Protein AF-0000000082918740 (afdb_homodimer)

Organism: Haematococcus lacustris (NCBI:txid44745)

Secondary structure (DSSP, 8-state):
-----HHHHHHHHHHHHHHHHHH-S-S-SEEE-TTT--EEEGGGS-B-TTSSSSB--/-----HHHHHHHHHHHHHHHHHH-S-S-SEEE-TTT--EEEGGGS-B-TTSSSSB--

pLDDT: mean 93.94, std 8.33, range [51.16, 98.12]

Nearest PDB structures (foldseek):
  8buu-assembly1_0  TM=2.992E-01  e=2.075E+00  Bacillus subtilis subsp. subtilis str. 168
  8buu-assembly1_0  TM=3.103E-01  e=2.627E+00  Bacillus subtilis subsp. subtilis str. 168

Radius of gyration: 16.29 Å; Cα contacts (8 Å, |Δi|>4): 158; chains: 2; bounding box: 31×42×26 Å

Solvent-accessible surface area (backbone atoms only — not comparable to full-atom values): 6476 Å² total; per-residue (Å²): 117,86,36,43,32,51,69,57,45,50,52,53,50,52,54,48,50,54,42,30,62,73,64,54,68,54,78,50,69,59,47,69,19,71,74,83,67,46,77,38,56,42,82,46,39,53,74,26,52,89,37,97,43,26,35,58,94,114,87,33,41,31,51,69,57,45,51,51,53,50,50,54,48,52,54,43,30,63,73,65,54,67,54,80,50,67,60,46,69,19,70,74,83,68,46,76,38,55,43,83,46,38,53,75,26,51,90,36,96,43,26,33,61,95

Structure (mmCIF, N/CA/C/O backbone):
data_AF-0000000082918740-model_v1
#
loop_
_entity.id
_entity.type
_entity.pdbx_description
1 polymer 'Stc1 domain-containing protein'
#
loop_
_atom_site.group_PDB
_atom_site.id
_atom_site.type_symbol
_atom_site.label_atom_id
_atom_site.label_alt_id
_atom_site.label_comp_id
_atom_site.label_asym_id
_atom_site.label_entity_id
_atom_site.label_seq_id
_atom_site.pdbx_PDB_ins_code
_atom_site.Cartn_x
_atom_site.Cartn_y
_atom_site.Cartn_z
_atom_site.occupancy
_atom_site.B_iso_or_equiv
_atom_site.auth_seq_id
_atom_site.auth_comp_id
_atom_site.auth_asym_id
_atom_site.auth_atom_id
_atom_site.pdbx_PDB_model_num
ATOM 1 N N . LEU A 1 1 ? -5.688 5.812 -6.766 1 51.16 1 LEU A N 1
ATOM 2 C CA . LEU A 1 1 ? -5.68 5.184 -5.449 1 51.16 1 LEU A CA 1
ATOM 3 C C . LEU A 1 1 ? -6.41 6.055 -4.43 1 51.16 1 LEU A C 1
ATOM 5 O O . LEU A 1 1 ? -6.285 7.281 -4.449 1 51.16 1 LEU A O 1
ATOM 9 N N . ALA A 1 2 ? -7.445 5.578 -3.9 1 56.97 2 ALA A N 1
ATOM 10 C CA . ALA A 1 2 ? -8.477 6.254 -3.121 1 56.97 2 ALA A CA 1
ATOM 11 C C . ALA A 1 2 ? -7.895 6.863 -1.849 1 56.97 2 ALA A C 1
ATOM 13 O O . ALA A 1 2 ? -7.098 6.223 -1.155 1 56.97 2 ALA A O 1
ATOM 14 N N . TYR A 1 3 ? -8.023 8.18 -1.566 1 76.62 3 TYR A N 1
ATOM 15 C CA . TYR A 1 3 ? -7.879 9.219 -0.549 1 76.62 3 TYR A CA 1
ATOM 16 C C . TYR A 1 3 ? -8.641 8.852 0.719 1 76.62 3 TYR A C 1
ATOM 18 O O . TYR A 1 3 ? -9.797 9.234 0.891 1 76.62 3 TYR A O 1
ATOM 26 N N . ARG A 1 4 ? -8.141 7.789 1.348 1 93.5 4 ARG A N 1
ATOM 27 C CA . ARG A 1 4 ? -8.789 7.324 2.57 1 93.5 4 ARG A CA 1
ATOM 28 C C . ARG A 1 4 ? -7.957 7.672 3.799 1 93.5 4 ARG A C 1
ATOM 30 O O . ARG A 1 4 ? -6.727 7.668 3.74 1 93.5 4 ARG A O 1
ATOM 37 N N . CYS A 1 5 ? -8.711 7.973 4.816 1 97.5 5 CYS A N 1
ATOM 38 C CA . CYS A 1 5 ? -8.023 8.102 6.094 1 97.5 5 CYS A CA 1
ATOM 39 C C . CYS A 1 5 ? -7.48 6.754 6.555 1 97.5 5 CYS A C 1
ATOM 41 O O . CYS A 1 5 ? -7.805 5.715 5.977 1 97.5 5 CYS A O 1
ATOM 43 N N . LYS A 1 6 ? -6.707 6.73 7.574 1 97.06 6 LYS A N 1
ATOM 44 C CA . LYS A 1 6 ? -6.016 5.539 8.047 1 97.06 6 LYS A CA 1
ATOM 45 C C . LYS A 1 6 ? -7.004 4.461 8.484 1 97.06 6 LYS A C 1
ATOM 47 O O . LYS A 1 6 ? -6.781 3.271 8.25 1 97.06 6 LYS A O 1
ATOM 52 N N . VAL A 1 7 ? -8.102 4.945 9.094 1 97.62 7 VAL A N 1
ATOM 53 C CA . VAL A 1 7 ? -9.109 4 9.562 1 97.62 7 VAL A CA 1
ATOM 54 C C . VAL A 1 7 ? -9.773 3.311 8.375 1 97.62 7 VAL A C 1
ATOM 56 O O . VAL A 1 7 ? -9.875 2.082 8.344 1 97.62 7 VAL A O 1
ATOM 59 N N . CYS A 1 8 ? -10.125 4.043 7.387 1 97.81 8 CYS A N 1
ATOM 60 C CA . CYS A 1 8 ? -10.758 3.498 6.188 1 97.81 8 CYS A CA 1
ATOM 61 C C . CYS A 1 8 ? -9.781 2.633 5.402 1 97.81 8 CYS A C 1
ATOM 63 O O . CYS A 1 8 ? -10.164 1.605 4.844 1 97.81 8 CYS A O 1
ATOM 65 N N . ARG A 1 9 ? -8.508 2.99 5.34 1 96 9 ARG A N 1
ATOM 66 C CA . ARG A 1 9 ? -7.484 2.191 4.684 1 96 9 ARG A CA 1
ATOM 67 C C . ARG A 1 9 ? -7.309 0.844 5.379 1 96 9 ARG A C 1
ATOM 69 O O . ARG A 1 9 ? -7.219 -0.193 4.719 1 96 9 ARG A O 1
ATOM 76 N N . ARG A 1 10 ? -7.363 0.84 6.68 1 96.94 10 ARG A N 1
ATOM 77 C CA . ARG A 1 10 ? -7.234 -0.391 7.449 1 96.94 10 ARG A CA 1
ATOM 78 C C . ARG A 1 10 ? -8.398 -1.335 7.172 1 96.94 10 ARG A C 1
ATOM 80 O O . ARG A 1 10 ? -8.203 -2.545 7.031 1 96.94 10 ARG A O 1
ATOM 87 N N . GLN A 1 11 ? -9.539 -0.712 7.082 1 97.25 11 GLN A N 1
ATOM 88 C CA . GLN A 1 11 ? -10.719 -1.513 6.793 1 97.25 1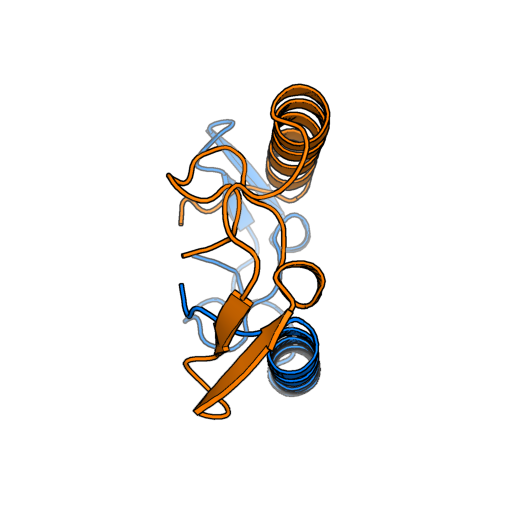1 GLN A CA 1
ATOM 89 C C . GLN A 1 11 ? -10.633 -2.152 5.41 1 97.25 11 GLN A C 1
ATOM 91 O O . GLN A 1 11 ? -10.977 -3.324 5.238 1 97.25 11 GLN A O 1
ATOM 96 N N . GLN A 1 12 ? -10.164 -1.4 4.453 1 95.56 12 GLN A N 1
ATOM 97 C CA . GLN A 1 12 ? -9.992 -1.913 3.096 1 95.56 12 GLN A CA 1
ATOM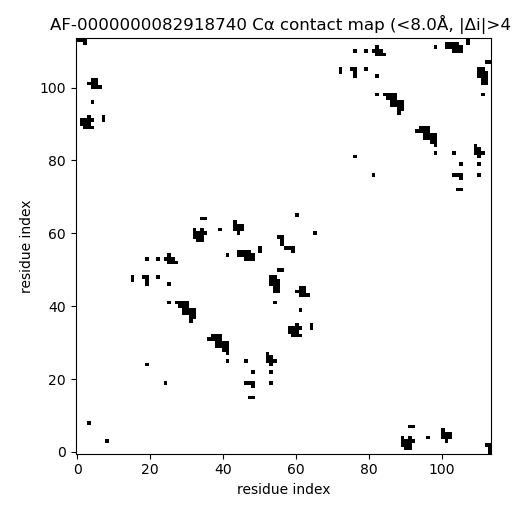 98 C C . GLN A 1 12 ? -8.953 -3.029 3.055 1 95.56 12 GLN A C 1
ATOM 100 O O . GLN A 1 12 ? -9.125 -4.02 2.342 1 95.56 12 GLN A O 1
ATOM 105 N N . HIS A 1 13 ? -7.918 -2.93 3.854 1 95.69 13 HIS A N 1
ATOM 106 C CA . HIS A 1 13 ? -6.891 -3.963 3.947 1 95.69 13 HIS A CA 1
ATOM 107 C C . HIS A 1 13 ? -7.457 -5.25 4.539 1 95.69 13 HIS A C 1
ATOM 109 O O . HIS A 1 13 ? -7.16 -6.344 4.055 1 95.69 13 HIS A O 1
ATOM 115 N N . GLN A 1 14 ? -8.297 -5.094 5.488 1 97.94 14 GLN A N 1
ATOM 116 C CA . GLN A 1 14 ? -8.906 -6.254 6.129 1 97.94 14 GLN A CA 1
ATOM 117 C C . GLN A 1 14 ? -9.82 -6.996 5.16 1 97.94 14 GLN A C 1
ATOM 119 O O . GLN A 1 14 ? -9.797 -8.227 5.09 1 97.94 14 GLN A O 1
ATOM 124 N N . LYS A 1 15 ? -10.578 -6.223 4.422 1 97.62 15 LYS A N 1
ATOM 125 C CA . LYS A 1 15 ? -11.453 -6.824 3.42 1 97.62 15 LYS A CA 1
ATOM 126 C C . LYS A 1 15 ? -10.648 -7.578 2.367 1 97.62 15 LYS A C 1
ATOM 128 O O . LYS A 1 15 ? -11.016 -8.688 1.971 1 97.62 15 LYS A O 1
ATOM 133 N N . ARG A 1 16 ? -9.516 -7.051 1.944 1 95.94 16 ARG A N 1
ATOM 134 C CA . ARG A 1 16 ? -8.664 -7.688 0.941 1 95.94 16 ARG A CA 1
ATOM 135 C C . ARG A 1 16 ? -8.023 -8.961 1.492 1 95.94 16 ARG A C 1
ATOM 137 O O . ARG A 1 16 ? -7.902 -9.953 0.78 1 95.94 16 ARG A O 1
ATOM 144 N N . LYS A 1 17 ? -7.664 -8.852 2.746 1 97.81 17 LYS A N 1
ATOM 145 C CA . LYS A 1 17 ? -7.078 -10.031 3.385 1 97.81 17 LYS A CA 1
ATOM 146 C C . LYS A 1 17 ? -8.062 -11.195 3.389 1 97.81 17 LYS A C 1
ATOM 148 O O . LYS A 1 17 ? -7.699 -12.328 3.045 1 97.81 17 LYS A O 1
ATOM 153 N N . LEU A 1 18 ? -9.234 -10.945 3.686 1 98.06 18 LEU A N 1
ATOM 154 C CA . LEU A 1 18 ? -10.266 -11.977 3.719 1 98.06 18 LEU A CA 1
ATOM 155 C C . LEU A 1 18 ? -10.547 -12.508 2.316 1 98.06 18 LEU A C 1
ATOM 157 O O . LEU A 1 18 ? -10.719 -13.719 2.131 1 98.06 18 LEU A O 1
ATOM 161 N N . ALA A 1 19 ? -10.539 -11.57 1.321 1 98.12 19 ALA A N 1
ATOM 162 C CA . ALA A 1 19 ? -10.742 -11.961 -0.071 1 98.12 19 ALA A CA 1
ATOM 163 C C . ALA A 1 19 ? -9.602 -12.844 -0.567 1 98.12 19 ALA A C 1
ATOM 165 O O . ALA A 1 19 ? -9.82 -13.805 -1.311 1 98.12 19 ALA A O 1
ATOM 166 N N . ASN A 1 20 ? -8.383 -12.523 -0.156 1 97.31 20 ASN A N 1
ATOM 167 C CA . ASN A 1 20 ? -7.219 -13.312 -0.546 1 97.31 20 ASN A CA 1
ATOM 168 C C . ASN A 1 20 ? -7.277 -14.719 0.034 1 97.31 20 ASN A C 1
ATOM 170 O O . ASN A 1 20 ? -6.922 -15.688 -0.64 1 97.31 20 ASN A O 1
ATOM 174 N N . ILE A 1 21 ? -7.719 -14.812 1.273 1 97.06 21 ILE A N 1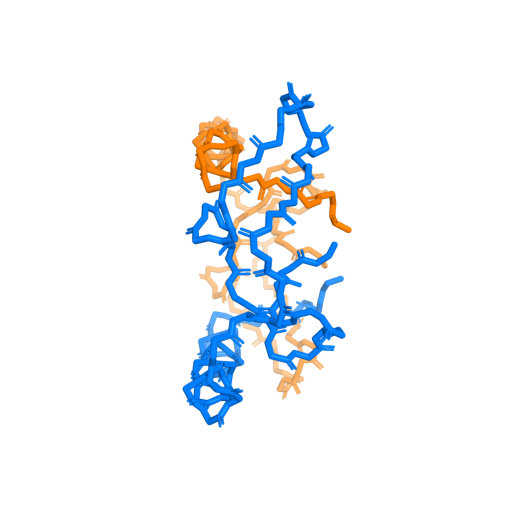
ATOM 175 C CA . ILE A 1 21 ? -7.832 -16.109 1.938 1 97.06 21 ILE A CA 1
ATOM 176 C C . ILE A 1 21 ? -8.883 -16.969 1.229 1 97.06 21 ILE A C 1
ATOM 178 O O . ILE A 1 21 ? -8.641 -18.125 0.924 1 97.06 21 ILE A O 1
ATOM 182 N N . ALA A 1 22 ? -9.938 -16.375 0.837 1 97 22 ALA A N 1
ATOM 183 C CA . ALA A 1 22 ? -11.047 -17.094 0.202 1 97 22 ALA A CA 1
ATOM 184 C C . ALA A 1 22 ? -10.688 -17.516 -1.217 1 97 22 ALA A C 1
ATOM 186 O O . ALA A 1 22 ? -11.125 -18.578 -1.684 1 97 22 ALA A O 1
ATOM 187 N N . ALA A 1 23 ? -9.93 -16.688 -1.942 1 95.94 23 ALA A N 1
ATOM 188 C CA . ALA A 1 23 ? -9.602 -16.906 -3.348 1 95.94 23 ALA A CA 1
ATOM 189 C C . ALA A 1 23 ? -8.578 -18.031 -3.498 1 95.94 23 ALA A C 1
ATOM 191 O O . ALA A 1 23 ? -8.422 -18.594 -4.582 1 95.94 23 ALA A O 1
ATOM 192 N N . GLY A 1 24 ? -7.918 -18.375 -2.301 1 93.38 24 GLY A N 1
ATOM 193 C CA . GLY A 1 24 ? -6.855 -19.359 -2.398 1 93.38 24 GLY A CA 1
ATOM 194 C C . GLY A 1 24 ? -5.559 -18.797 -2.941 1 93.38 24 GLY A C 1
ATOM 195 O O . GLY A 1 24 ? -5.246 -17.625 -2.713 1 93.38 24 GLY A O 1
ATOM 196 N N . GLY A 1 25 ? -4.73 -19.547 -3.656 1 94.12 25 GLY A N 1
ATOM 197 C CA . GLY A 1 25 ? -3.412 -19.141 -4.113 1 94.12 25 GLY A CA 1
ATOM 198 C C . GLY A 1 25 ? -3.414 -18.594 -5.531 1 94.12 25 GLY A C 1
ATOM 199 O O . GLY A 1 25 ? -4.445 -18.609 -6.207 1 94.12 25 GLY A O 1
ATOM 200 N N . PRO A 1 26 ? -2.396 -18.062 -5.867 1 94.69 26 PRO A N 1
ATOM 201 C CA . PRO A 1 26 ? -2.303 -17.547 -7.238 1 94.69 26 PRO A CA 1
ATOM 202 C C . PRO A 1 26 ? -2.543 -18.625 -8.289 1 94.69 26 PRO A C 1
ATOM 204 O O . PRO A 1 26 ? -2.258 -19.812 -8.047 1 94.69 26 PRO A O 1
ATOM 207 N N . SER A 1 27 ? -3.09 -18.266 -9.43 1 95.62 27 SER A N 1
ATOM 208 C CA . SER A 1 27 ? -3.383 -19.203 -10.508 1 95.62 27 SER A CA 1
ATOM 209 C C . SER A 1 27 ? -2.18 -19.375 -11.43 1 95.62 27 SER A C 1
ATOM 211 O O . SER A 1 27 ? -2.234 -20.141 -12.391 1 95.62 27 SER A O 1
ATOM 213 N N . VAL A 1 28 ? -1.071 -18.672 -11.172 1 96.06 28 VAL A N 1
ATOM 214 C CA . VAL A 1 28 ? 0.138 -18.781 -11.977 1 96.06 28 VAL A CA 1
ATOM 215 C C . VAL A 1 28 ? 1.286 -19.312 -11.125 1 96.06 28 VAL A C 1
ATOM 217 O O . VAL A 1 28 ? 1.281 -19.156 -9.898 1 96.06 28 VAL A O 1
ATOM 220 N N . VAL A 1 29 ? 2.303 -19.828 -11.805 1 97 29 VAL A N 1
ATOM 221 C CA . VAL A 1 29 ? 3.439 -20.422 -11.102 1 97 29 VAL A CA 1
ATOM 222 C C . VAL A 1 29 ? 4.566 -19.406 -10.992 1 97 29 VAL A C 1
ATOM 224 O O . VAL A 1 29 ? 5.242 -19.328 -9.961 1 97 29 VAL A O 1
ATOM 227 N N . GLU A 1 30 ? 4.645 -18.578 -12.148 1 96.62 30 GLU A N 1
ATOM 228 C CA . GLU A 1 30 ? 5.703 -17.578 -12.18 1 96.62 30 GLU A CA 1
ATOM 229 C C . GLU A 1 30 ? 5.215 -16.281 -12.812 1 96.62 30 GLU A C 1
ATOM 231 O O . GLU A 1 30 ? 4.172 -16.25 -13.477 1 96.62 30 GLU A O 1
ATOM 236 N N . LYS A 1 31 ? 5.926 -15.234 -12.578 1 93.81 31 LYS A N 1
ATOM 237 C CA . LYS A 1 31 ? 5.594 -13.906 -13.086 1 93.81 31 LYS A CA 1
ATOM 238 C C . LYS A 1 31 ? 6.844 -13.031 -13.195 1 93.81 31 LYS A C 1
ATOM 240 O O . LYS A 1 31 ? 7.801 -13.211 -12.438 1 93.81 31 LYS A O 1
ATOM 245 N N . GLU A 1 32 ? 6.832 -12.133 -14.172 1 95.81 32 GLU A N 1
ATOM 246 C CA . GLU A 1 32 ? 7.957 -11.219 -14.336 1 95.81 32 GLU A CA 1
ATOM 247 C C . GLU A 1 32 ? 7.77 -9.953 -13.508 1 95.81 32 GLU A C 1
ATOM 249 O O . GLU A 1 32 ? 6.703 -9.336 -13.531 1 95.81 32 GLU A O 1
ATOM 254 N N . CYS A 1 33 ? 8.844 -9.547 -12.758 1 97 33 CYS A N 1
ATOM 255 C CA . CYS A 1 33 ? 8.844 -8.258 -12.078 1 97 33 CYS A CA 1
ATOM 256 C C . CYS A 1 33 ? 9.102 -7.121 -13.062 1 97 33 CYS A C 1
ATOM 258 O O . CYS A 1 33 ? 10.102 -7.141 -13.789 1 97 33 CYS A O 1
ATOM 260 N N . LYS A 1 34 ? 8.383 -6.129 -13.023 1 94.44 34 LYS A N 1
ATOM 261 C CA . LYS A 1 34 ? 8.5 -5.035 -13.984 1 94.44 34 LYS A CA 1
ATOM 262 C C . LYS A 1 34 ? 9.641 -4.094 -13.609 1 94.44 34 LYS A C 1
ATOM 264 O O . LYS A 1 34 ? 10.109 -3.314 -14.438 1 94.44 34 LYS A O 1
ATOM 269 N N . ARG A 1 35 ? 10.039 -4.191 -12.414 1 94.81 35 ARG A N 1
ATOM 270 C CA . ARG A 1 35 ? 11.109 -3.307 -11.953 1 94.81 35 ARG A CA 1
ATOM 271 C C . ARG A 1 35 ? 12.477 -3.938 -12.188 1 94.81 35 ARG A C 1
ATOM 273 O O . ARG A 1 35 ? 13.336 -3.346 -12.844 1 94.81 35 ARG A O 1
ATOM 280 N N . CYS A 1 36 ? 12.68 -5.156 -11.656 1 97.5 36 CYS A N 1
ATOM 281 C CA . CYS A 1 36 ? 14.008 -5.754 -11.797 1 97.5 36 CYS A CA 1
ATOM 282 C C . CYS A 1 36 ? 14.086 -6.625 -13.047 1 97.5 36 CYS A C 1
ATOM 284 O O . CYS A 1 36 ? 15.172 -7.086 -13.414 1 97.5 36 CYS A O 1
ATOM 286 N N . GLN A 1 37 ? 12.953 -6.957 -13.656 1 97.12 37 GLN A N 1
ATOM 287 C CA . GLN A 1 37 ? 12.852 -7.633 -14.945 1 97.12 37 GLN A CA 1
ATOM 288 C C . GLN A 1 37 ? 13.266 -9.094 -14.836 1 97.12 37 GLN A C 1
ATOM 290 O O . GLN A 1 37 ? 13.805 -9.664 -15.789 1 97.12 37 GLN A O 1
ATOM 295 N N . GLN A 1 38 ? 13.094 -9.648 -13.672 1 97.81 38 GLN A N 1
ATOM 296 C CA . GLN A 1 38 ? 13.359 -11.07 -13.445 1 97.81 38 GLN A CA 1
ATOM 297 C C . GLN A 1 38 ? 12.062 -11.852 -13.289 1 97.81 38 GLN A C 1
ATOM 299 O O . GLN A 1 38 ? 11.094 -11.352 -12.711 1 97.81 38 GLN A O 1
ATOM 304 N N . VAL A 1 39 ? 12.023 -13.086 -13.797 1 97.5 39 VAL A N 1
ATOM 305 C CA . VAL A 1 39 ? 10.922 -14.016 -13.586 1 97.5 39 VAL A CA 1
ATOM 306 C C . VAL A 1 39 ? 11.062 -14.688 -12.219 1 97.5 39 VAL A C 1
ATOM 308 O O . VAL A 1 39 ? 12.109 -15.273 -11.914 1 97.5 39 VAL A O 1
ATOM 311 N N . LYS A 1 40 ? 10.086 -14.641 -11.414 1 97.31 40 LYS A N 1
ATOM 312 C CA . LYS A 1 40 ? 10.125 -15.172 -10.055 1 97.31 40 LYS A CA 1
ATOM 313 C C . LYS A 1 40 ? 8.898 -16.031 -9.773 1 97.31 40 LYS A C 1
ATOM 315 O O . LYS A 1 40 ? 7.883 -15.93 -10.461 1 97.31 40 LYS A O 1
ATOM 320 N N . PRO A 1 41 ? 9.07 -16.953 -8.781 1 97.56 41 PRO A N 1
ATOM 321 C CA . PRO A 1 41 ? 7.883 -17.719 -8.391 1 97.56 41 PRO A CA 1
ATOM 322 C C . PRO A 1 41 ? 6.723 -16.828 -7.949 1 97.56 41 PRO A C 1
ATOM 324 O O . PRO A 1 41 ? 6.945 -15.727 -7.438 1 97.56 41 PRO A O 1
ATOM 327 N N . ALA A 1 42 ? 5.469 -17.156 -8.133 1 96.44 42 ALA A N 1
ATOM 328 C CA . ALA A 1 42 ? 4.254 -16.422 -7.793 1 96.44 42 ALA A CA 1
ATOM 329 C C . ALA A 1 42 ? 4.293 -15.945 -6.344 1 96.44 42 ALA A C 1
ATOM 331 O O . ALA A 1 42 ? 3.785 -14.867 -6.027 1 96.44 42 ALA A O 1
ATOM 332 N N . THR A 1 43 ? 5 -16.594 -5.5 1 95.62 43 THR A N 1
ATOM 333 C CA . THR A 1 43 ? 5.008 -16.312 -4.07 1 95.62 43 THR A CA 1
ATOM 334 C C . THR A 1 43 ? 5.832 -15.062 -3.768 1 95.62 43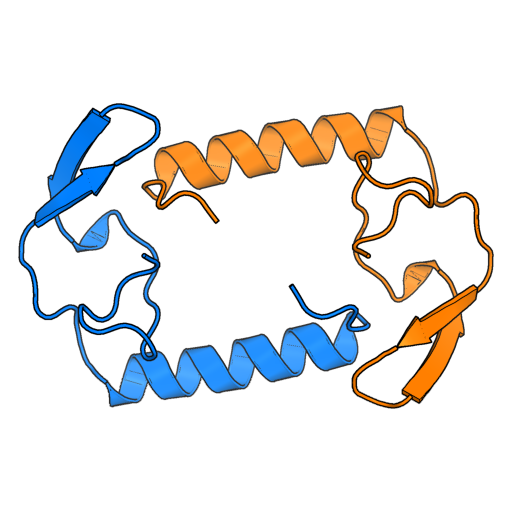 THR A C 1
ATOM 336 O O . THR A 1 43 ? 5.766 -14.523 -2.66 1 95.62 43 THR A O 1
ATOM 339 N N . ALA A 1 44 ? 6.551 -14.633 -4.793 1 97.31 44 ALA A N 1
ATOM 340 C CA . ALA A 1 44 ? 7.387 -13.445 -4.621 1 97.31 44 ALA A CA 1
ATOM 341 C C . ALA A 1 44 ? 6.578 -12.172 -4.84 1 97.31 44 ALA A C 1
ATOM 343 O O . ALA A 1 44 ? 7.121 -11.062 -4.77 1 97.31 44 ALA A O 1
ATOM 344 N N . PHE A 1 45 ? 5.203 -12.383 -5.055 1 96.81 45 PHE A N 1
ATOM 345 C CA . PHE A 1 45 ? 4.352 -11.234 -5.344 1 96.81 45 PHE A CA 1
ATOM 346 C C . PHE A 1 45 ? 3.201 -11.148 -4.352 1 96.81 45 PHE A C 1
ATOM 348 O O . PHE A 1 45 ? 2.754 -12.164 -3.82 1 96.81 45 PHE A O 1
ATOM 355 N N . LYS A 1 46 ? 2.781 -9.93 -4.176 1 95.38 46 LYS A N 1
ATOM 356 C CA . LYS A 1 46 ? 1.691 -9.703 -3.229 1 95.38 46 LYS A CA 1
ATOM 357 C C . LYS A 1 46 ? 0.364 -10.211 -3.789 1 95.38 46 LYS A C 1
ATOM 359 O O . LYS A 1 46 ? 0.059 -9.992 -4.965 1 95.38 46 LYS A O 1
ATOM 364 N N . ARG A 1 47 ? -0.366 -10.797 -2.963 1 94.69 47 ARG A N 1
ATOM 365 C CA . ARG A 1 47 ? -1.675 -11.312 -3.34 1 94.69 47 ARG A CA 1
ATOM 366 C C . ARG A 1 47 ? -2.672 -10.188 -3.568 1 94.69 47 ARG A C 1
ATOM 368 O O . ARG A 1 47 ? -2.607 -9.148 -2.9 1 94.69 47 ARG A O 1
ATOM 375 N N . HIS A 1 48 ? -3.547 -10.367 -4.527 1 95.5 48 HIS A N 1
ATOM 376 C CA . HIS A 1 48 ? -4.648 -9.461 -4.824 1 95.5 48 HIS A CA 1
ATOM 377 C C . HIS A 1 48 ? -5.805 -10.195 -5.496 1 95.5 48 HIS A C 1
ATOM 379 O O . HIS A 1 48 ? -5.824 -10.352 -6.719 1 95.5 48 HIS A O 1
ATOM 385 N N . ALA A 1 49 ? -6.695 -10.578 -4.672 1 95.5 49 ALA A N 1
ATOM 386 C CA . ALA A 1 49 ? -7.766 -11.5 -5.059 1 95.5 49 ALA A CA 1
ATOM 387 C C . ALA A 1 49 ? -8.617 -10.898 -6.176 1 95.5 49 ALA A C 1
ATOM 389 O O . ALA A 1 49 ? -9.359 -11.617 -6.848 1 95.5 49 ALA A O 1
ATOM 390 N N . TYR A 1 50 ? -8.438 -9.617 -6.457 1 94.44 50 TYR A N 1
ATOM 391 C CA . TYR A 1 50 ? -9.312 -8.969 -7.43 1 94.44 50 TYR A CA 1
ATOM 392 C C . TYR A 1 50 ? -8.648 -8.914 -8.805 1 94.44 50 TYR A C 1
ATOM 394 O O . TYR A 1 50 ? -9.148 -8.242 -9.711 1 94.44 50 TYR A O 1
ATOM 402 N N . THR A 1 51 ? -7.57 -9.594 -8.898 1 93.88 51 THR A N 1
ATOM 403 C CA . THR A 1 51 ? -6.914 -9.703 -10.195 1 93.88 51 THR A CA 1
ATOM 404 C C . THR A 1 51 ? -7.145 -11.086 -10.797 1 93.88 51 THR A C 1
ATOM 406 O O . THR A 1 51 ? -7.594 -12 -10.109 1 93.88 51 THR A O 1
ATOM 4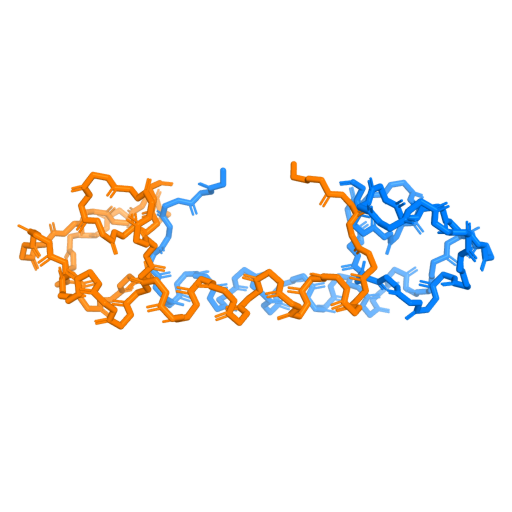09 N N . THR A 1 52 ? -6.902 -11.203 -12.062 1 92.81 52 THR A N 1
ATOM 410 C CA . THR A 1 52 ? -7.145 -12.453 -12.781 1 92.81 52 THR A CA 1
ATOM 411 C C . THR A 1 52 ? -6.184 -13.539 -12.32 1 92.81 52 THR A C 1
ATOM 413 O O . THR A 1 52 ? -6.516 -14.727 -12.367 1 92.81 52 THR A O 1
ATOM 416 N N . THR A 1 53 ? -5.023 -13.18 -11.773 1 94.25 53 THR A N 1
ATOM 417 C CA . THR A 1 53 ? -4.008 -14.164 -11.414 1 94.25 53 THR A CA 1
ATOM 418 C C . THR A 1 53 ? -3.971 -14.367 -9.906 1 94.25 53 THR A C 1
ATOM 420 O O . THR A 1 53 ? -3.309 -15.281 -9.414 1 94.25 53 THR A O 1
ATOM 423 N N . GLY A 1 54 ? -4.691 -13.469 -9.195 1 94.88 54 GLY A N 1
ATOM 424 C CA . GLY A 1 54 ? -4.602 -13.531 -7.742 1 94.88 54 GLY A CA 1
ATOM 425 C C . GLY A 1 54 ? -3.396 -12.789 -7.191 1 94.88 54 GLY A C 1
ATOM 426 O O . GLY A 1 54 ? -3.088 -12.891 -6.004 1 94.88 54 GLY A O 1
ATOM 427 N N . LEU A 1 55 ? -2.65 -12.062 -8.141 1 94.69 55 LEU A N 1
ATOM 428 C CA . LEU A 1 55 ? -1.487 -11.258 -7.781 1 94.69 55 LEU A CA 1
ATOM 429 C C . LEU A 1 55 ? -1.67 -9.805 -8.219 1 94.69 55 LEU A C 1
ATOM 431 O O . LEU A 1 55 ? -2.402 -9.531 -9.172 1 94.69 55 LEU A O 1
ATOM 435 N N . ILE A 1 56 ? -1.021 -8.93 -7.371 1 90.56 56 ILE A N 1
ATOM 436 C CA . ILE A 1 56 ? -1.042 -7.535 -7.812 1 90.56 56 ILE A CA 1
ATOM 437 C C . ILE A 1 56 ? -0.516 -7.438 -9.242 1 90.56 56 ILE A C 1
ATOM 439 O O . ILE A 1 56 ? 0.425 -8.141 -9.609 1 90.56 56 ILE A O 1
ATOM 443 N N . LEU A 1 57 ? -1.313 -6.805 -10.188 1 81.75 57 LEU A N 1
ATOM 444 C CA . LEU A 1 57 ? -0.917 -6.684 -11.586 1 81.75 57 LEU A CA 1
ATOM 445 C C . LEU A 1 57 ? -0.303 -5.316 -11.867 1 81.75 57 LEU A C 1
ATOM 447 O O . LEU A 1 57 ? -0.64 -4.336 -11.195 1 81.75 57 LEU A O 1
ATOM 451 N N . LEU B 1 1 ? -0.277 0.936 -11.164 1 51.75 1 LEU B N 1
ATOM 452 C CA . LEU B 1 1 ? 0.76 0.682 -10.164 1 51.75 1 LEU B CA 1
ATOM 453 C C . LEU B 1 1 ? 1.651 -0.479 -10.594 1 51.75 1 LEU B C 1
ATOM 455 O O . LEU B 1 1 ? 1.156 -1.507 -11.062 1 51.75 1 LEU B O 1
ATOM 459 N N . ALA B 1 2 ? 2.783 -0.182 -10.977 1 57.31 2 ALA B N 1
ATOM 460 C CA . ALA B 1 2 ? 3.783 -1.088 -11.531 1 57.31 2 ALA B CA 1
ATOM 461 C C . ALA B 1 2 ? 4.012 -2.285 -10.617 1 57.31 2 ALA B C 1
ATOM 463 O O . ALA B 1 2 ? 4.16 -2.127 -9.406 1 57.31 2 ALA B O 1
ATOM 464 N N . TYR B 1 3 ? 3.781 -3.574 -11.016 1 77.25 3 TYR B N 1
ATOM 465 C CA . TYR B 1 3 ? 3.836 -4.922 -10.461 1 77.25 3 TYR B CA 1
ATOM 466 C C . TYR B 1 3 ? 5.266 -5.297 -10.086 1 77.25 3 TYR B C 1
ATOM 468 O O . TYR B 1 3 ? 6.086 -5.598 -10.953 1 77.25 3 TYR B O 1
ATOM 476 N N . ARG B 1 4 ? 5.664 -4.953 -8.984 1 93.25 4 ARG B N 1
ATOM 477 C CA . ARG B 1 4 ? 6.961 -5.242 -8.383 1 93.25 4 ARG B CA 1
ATOM 478 C C . ARG B 1 4 ? 6.887 -6.484 -7.5 1 93.25 4 ARG B C 1
ATOM 480 O O . ARG B 1 4 ? 5.863 -6.734 -6.859 1 93.25 4 ARG B O 1
ATOM 487 N N . CYS B 1 5 ? 7.965 -7.207 -7.629 1 97.5 5 CYS B N 1
ATOM 488 C CA . CYS B 1 5 ? 8.078 -8.281 -6.648 1 97.5 5 CYS B CA 1
ATOM 489 C C . CYS B 1 5 ? 8.219 -7.719 -5.238 1 97.5 5 CYS B C 1
ATOM 491 O O . CYS B 1 5 ? 8.398 -6.512 -5.062 1 97.5 5 CYS B O 1
ATOM 493 N N . LYS B 1 6 ? 8.164 -8.562 -4.25 1 97.06 6 LYS B N 1
ATOM 494 C CA . LYS B 1 6 ? 8.156 -8.156 -2.848 1 97.06 6 LYS B CA 1
ATOM 495 C C . LYS B 1 6 ? 9.438 -7.414 -2.482 1 97.06 6 LYS B C 1
ATOM 497 O O . LYS B 1 6 ? 9.406 -6.445 -1.722 1 97.06 6 LYS B O 1
ATOM 502 N N . VAL B 1 7 ? 10.547 -7.875 -3.061 1 97.69 7 VAL B N 1
ATOM 503 C CA . VAL B 1 7 ? 11.828 -7.25 -2.766 1 97.69 7 VAL B CA 1
ATOM 504 C C . VAL B 1 7 ? 11.852 -5.832 -3.322 1 97.69 7 VAL B C 1
ATOM 506 O O . VAL B 1 7 ? 12.203 -4.883 -2.611 1 97.69 7 VAL B O 1
ATOM 509 N N . CYS B 1 8 ? 11.414 -5.645 -4.527 1 97.81 8 CYS B N 1
ATOM 510 C CA . CYS B 1 8 ? 11.375 -4.336 -5.164 1 97.81 8 CYS B CA 1
ATOM 511 C C . CYS B 1 8 ? 10.367 -3.424 -4.48 1 97.81 8 CYS B C 1
ATOM 513 O O . CYS B 1 8 ? 10.602 -2.223 -4.34 1 97.81 8 CYS B O 1
ATOM 515 N N . ARG B 1 9 ? 9.234 -3.949 -4.047 1 96 9 ARG B N 1
ATOM 516 C CA . ARG B 1 9 ? 8.234 -3.178 -3.312 1 96 9 ARG B CA 1
ATOM 517 C C . ARG B 1 9 ? 8.797 -2.68 -1.984 1 96 9 ARG B C 1
ATOM 519 O O . ARG B 1 9 ? 8.602 -1.519 -1.62 1 96 9 ARG B O 1
ATOM 526 N N . ARG B 1 10 ? 9.562 -3.496 -1.304 1 96.81 10 ARG B N 1
ATOM 527 C CA . ARG B 1 10 ? 10.172 -3.123 -0.032 1 96.81 10 ARG B CA 1
ATOM 528 C C . ARG B 1 10 ? 11.172 -1.987 -0.216 1 96.81 10 ARG B C 1
ATOM 530 O O . ARG B 1 10 ? 11.227 -1.062 0.596 1 96.81 10 ARG B O 1
ATOM 537 N N . GLN B 1 11 ? 11.883 -2.102 -1.31 1 97.19 11 GLN B N 1
ATOM 538 C CA . GLN B 1 11 ? 12.852 -1.058 -1.605 1 97.19 11 GLN B CA 1
ATOM 539 C C . GLN B 1 11 ? 12.164 0.277 -1.876 1 97.19 11 GLN B C 1
ATOM 541 O O . GLN B 1 11 ? 12.617 1.322 -1.405 1 97.19 11 GLN B O 1
ATOM 546 N N . GLN B 1 12 ? 11.094 0.224 -2.607 1 95.5 12 GLN B N 1
ATOM 547 C CA . GLN B 1 12 ? 10.328 1.433 -2.902 1 95.5 12 GLN B CA 1
ATOM 548 C C . GLN B 1 12 ? 9.734 2.031 -1.632 1 95.5 12 GLN B C 1
ATOM 550 O O . GLN B 1 12 ? 9.711 3.254 -1.467 1 95.5 12 GLN B O 1
ATOM 555 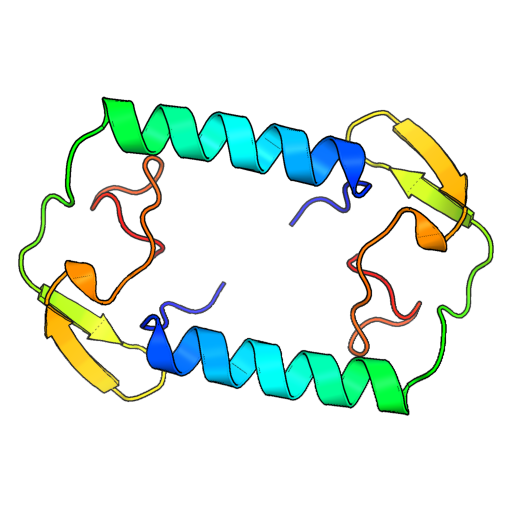N N . HIS B 1 13 ? 9.328 1.183 -0.697 1 95.5 13 HIS B N 1
ATOM 556 C CA . HIS B 1 13 ? 8.797 1.636 0.585 1 95.5 13 HIS B CA 1
ATOM 557 C C . HIS B 1 13 ? 9.883 2.326 1.411 1 95.5 13 HIS B C 1
ATOM 559 O O . HIS B 1 13 ? 9.633 3.371 2.018 1 95.5 13 HIS B O 1
ATOM 565 N N . GLN B 1 14 ? 11.031 1.814 1.35 1 97.94 14 GLN B N 1
ATOM 566 C CA . GLN B 1 14 ? 12.148 2.393 2.098 1 97.94 14 GLN B CA 1
ATOM 567 C C . GLN B 1 14 ? 12.516 3.77 1.556 1 97.94 14 GLN B C 1
ATOM 569 O O . GLN B 1 14 ? 12.742 4.703 2.326 1 97.94 14 GLN B O 1
ATOM 574 N N . LYS B 1 15 ? 12.539 3.854 0.254 1 97.56 15 LYS B N 1
ATOM 575 C CA . LYS B 1 15 ? 12.82 5.141 -0.375 1 97.56 15 LYS B CA 1
ATOM 576 C C . LYS B 1 15 ? 11.773 6.184 0.007 1 97.56 15 LYS B C 1
ATOM 578 O O . LYS B 1 15 ? 12.109 7.332 0.303 1 97.56 15 LYS B O 1
ATOM 583 N N . ARG B 1 16 ? 10.5 5.797 0.05 1 95.94 16 ARG B N 1
ATOM 584 C CA . ARG B 1 16 ? 9.414 6.707 0.4 1 95.94 16 ARG B CA 1
ATOM 585 C C . ARG B 1 16 ? 9.508 7.129 1.862 1 95.94 16 ARG B C 1
ATOM 587 O O . ARG B 1 16 ? 9.242 8.289 2.197 1 95.94 16 ARG B O 1
ATOM 594 N N . LYS B 1 17 ? 9.883 6.18 2.682 1 97.88 17 LYS B N 1
ATOM 595 C CA . LYS B 1 17 ? 10.039 6.492 4.098 1 97.88 17 LYS B CA 1
ATOM 596 C C . LYS B 1 17 ? 11.102 7.574 4.305 1 97.88 17 LYS B C 1
ATOM 598 O O . LYS B 1 17 ? 10.883 8.531 5.047 1 97.88 17 LYS B O 1
ATOM 603 N N . LEU B 1 18 ? 12.125 7.492 3.641 1 98.12 18 LEU B N 1
ATOM 604 C CA . LEU B 1 18 ? 13.211 8.469 3.744 1 98.12 18 LEU B CA 1
ATOM 605 C C . LEU B 1 18 ? 12.773 9.82 3.193 1 98.12 18 LEU B C 1
ATOM 607 O O . LEU B 1 18 ? 13.094 10.859 3.775 1 98.12 18 LEU B O 1
ATOM 611 N N . ALA B 1 19 ? 12.023 9.758 2.062 1 98.12 19 ALA B N 1
ATOM 612 C CA . ALA B 1 19 ? 11.5 10.984 1.467 1 98.12 19 ALA B CA 1
ATOM 613 C C . ALA B 1 19 ? 10.523 11.68 2.41 1 98.12 19 ALA B C 1
ATOM 615 O O . ALA B 1 19 ? 10.508 12.906 2.512 1 98.12 19 ALA B O 1
ATOM 616 N N . ASN B 1 20 ? 9.703 10.883 3.109 1 97.38 20 ASN B N 1
ATOM 617 C CA . ASN B 1 20 ? 8.742 11.438 4.059 1 97.38 20 ASN B CA 1
ATOM 618 C C . ASN B 1 20 ? 9.445 12.109 5.238 1 97.38 20 ASN B C 1
ATOM 620 O O . ASN B 1 20 ? 9.016 13.164 5.699 1 97.38 20 ASN B O 1
ATOM 624 N N . ILE B 1 21 ? 10.492 11.508 5.711 1 97.12 21 ILE B N 1
ATOM 625 C CA . ILE B 1 21 ? 11.25 12.055 6.828 1 97.12 21 ILE B CA 1
ATOM 626 C C . ILE B 1 21 ? 11.891 13.375 6.422 1 97.12 21 ILE B C 1
ATOM 628 O O . ILE B 1 21 ? 11.797 14.367 7.145 1 97.12 21 ILE B O 1
ATOM 632 N N . ALA B 1 22 ? 12.375 13.461 5.25 1 97.12 22 ALA B N 1
ATOM 633 C CA . ALA B 1 22 ? 13.062 14.648 4.75 1 97.12 22 ALA B CA 1
ATOM 634 C C . ALA B 1 22 ? 12.078 15.781 4.48 1 97.12 22 ALA B C 1
ATOM 636 O O . ALA B 1 22 ? 12.414 16.953 4.672 1 97.12 22 ALA B O 1
ATOM 637 N N . ALA B 1 23 ? 10.891 15.445 3.98 1 95.94 23 ALA B N 1
ATOM 638 C CA . ALA B 1 23 ? 9.891 16.438 3.57 1 95.94 23 ALA B CA 1
ATOM 639 C C . ALA B 1 23 ? 9.258 17.109 4.781 1 95.94 23 ALA B C 1
ATOM 641 O O . ALA B 1 23 ? 8.656 18.188 4.656 1 95.94 23 ALA B O 1
ATOM 642 N N . GLY B 1 24 ? 9.484 16.453 5.992 1 93.38 24 GLY B N 1
ATOM 643 C CA . GLY B 1 24 ? 8.812 16.969 7.172 1 93.38 24 GLY B CA 1
ATOM 644 C C . GLY B 1 24 ? 7.344 16.609 7.234 1 93.38 24 GLY B C 1
ATOM 645 O O . GLY B 1 24 ? 6.949 15.531 6.773 1 93.38 24 GLY B O 1
ATOM 646 N N . GLY B 1 25 ? 6.48 17.422 7.781 1 94.12 25 GLY B N 1
ATOM 647 C CA . GLY B 1 25 ? 5.078 17.109 8.008 1 94.12 25 GLY B CA 1
ATOM 648 C C . GLY B 1 25 ? 4.168 17.625 6.906 1 94.12 25 GLY B C 1
ATOM 649 O O . GLY B 1 25 ? 4.621 18.297 5.984 1 94.12 25 GLY B O 1
ATOM 650 N N . PRO B 1 26 ? 3.039 17.203 6.961 1 94.56 26 PRO B N 1
ATOM 651 C CA . PRO B 1 26 ? 2.082 17.688 5.961 1 94.56 26 PRO B CA 1
ATOM 652 C C . PRO B 1 26 ? 1.938 19.203 5.961 1 94.56 26 PRO B C 1
ATOM 654 O O . PRO B 1 26 ? 2.115 19.844 7.004 1 94.56 26 PRO B O 1
ATOM 657 N N . SER B 1 27 ? 1.644 19.797 4.816 1 95.5 27 SER B N 1
ATOM 658 C CA . SER B 1 27 ? 1.487 21.234 4.684 1 95.5 27 SER B CA 1
ATOM 659 C C . SER B 1 27 ? 0.054 21.672 4.977 1 95.5 27 SER B C 1
ATOM 661 O O . SER B 1 27 ? -0.261 22.859 4.941 1 95.5 27 SER B O 1
ATOM 663 N N . VAL B 1 28 ? -0.837 20.719 5.277 1 96 28 VAL B N 1
ATOM 664 C CA . VAL B 1 28 ? -2.227 21.031 5.598 1 96 28 VAL B CA 1
ATOM 665 C C . VAL B 1 28 ? -2.541 20.594 7.027 1 96 28 VAL B C 1
ATOM 667 O O . VAL B 1 28 ? -1.891 19.703 7.566 1 96 28 VAL B O 1
ATOM 670 N N . VAL B 1 29 ? -3.615 21.203 7.566 1 96.81 29 VAL B N 1
ATOM 671 C CA . VAL B 1 29 ? -3.992 20.906 8.945 1 96.81 29 VAL B CA 1
ATOM 672 C C . VAL B 1 29 ? -5.066 19.828 8.977 1 96.81 29 VAL B C 1
ATOM 674 O O . VAL B 1 29 ? -5.055 18.953 9.844 1 96.81 29 VAL B O 1
ATOM 677 N N . GLU B 1 30 ? -5.957 19.953 7.902 1 96.5 30 GLU B N 1
ATOM 678 C CA . GLU B 1 30 ? -7.055 18.984 7.824 1 96.5 30 GLU B CA 1
ATOM 679 C C . GLU B 1 30 ? -7.312 18.562 6.387 1 96.5 30 GLU B C 1
ATOM 681 O O . GLU B 1 30 ? -6.848 19.203 5.445 1 96.5 30 GLU B O 1
ATOM 686 N N . LYS B 1 31 ? -8 17.484 6.242 1 93.88 31 LYS B N 1
ATOM 687 C CA . LYS B 1 31 ? -8.32 16.906 4.941 1 93.88 31 LYS B CA 1
ATOM 688 C C . LYS B 1 31 ? -9.586 16.047 5.012 1 93.88 31 LYS B C 1
ATOM 690 O O . LYS B 1 31 ? -9.891 15.469 6.055 1 93.88 31 LYS B O 1
ATOM 695 N N . GLU B 1 32 ? -10.344 16.016 3.908 1 95.75 32 GLU B N 1
ATOM 696 C CA . GLU B 1 32 ? -11.547 15.195 3.852 1 95.75 32 GLU B CA 1
ATOM 697 C C . GLU B 1 32 ? -11.219 13.781 3.375 1 95.75 32 GLU B C 1
ATOM 699 O O . GLU B 1 32 ? -10.531 13.602 2.371 1 95.75 32 GLU B O 1
ATOM 704 N N . CYS B 1 33 ? -11.734 12.766 4.113 1 97 33 CYS B N 1
ATOM 705 C CA . CYS B 1 33 ? -11.664 11.383 3.648 1 97 33 CYS B CA 1
ATOM 706 C C . CYS B 1 33 ? -12.68 11.125 2.543 1 97 33 CYS B C 1
ATOM 708 O O . CYS B 1 33 ? -13.875 11.367 2.725 1 97 33 CYS B O 1
ATOM 710 N N . LYS B 1 34 ? -12.305 10.555 1.506 1 94.38 34 LYS B N 1
ATOM 711 C CA . LYS B 1 34 ? -13.188 10.344 0.362 1 94.38 34 LYS B CA 1
ATOM 712 C C . LYS B 1 34 ? -14.109 9.148 0.591 1 94.38 34 LYS B C 1
ATOM 714 O O . LYS B 1 34 ? -15.133 9.008 -0.088 1 94.38 34 LYS B O 1
ATOM 719 N N . ARG B 1 35 ? -13.75 8.352 1.516 1 94.75 35 ARG B N 1
ATOM 720 C CA . ARG B 1 35 ? -14.555 7.164 1.782 1 94.75 35 ARG B CA 1
ATOM 721 C C . ARG B 1 35 ? -15.633 7.453 2.822 1 94.75 35 ARG B C 1
ATOM 723 O O . ARG B 1 35 ? -16.812 7.238 2.57 1 94.75 35 ARG B O 1
ATOM 730 N N . CYS B 1 36 ? -15.219 7.945 3.992 1 97.5 36 CYS B N 1
ATOM 731 C CA . CYS B 1 36 ? -16.203 8.164 5.039 1 97.5 36 CYS B CA 1
ATOM 732 C C . CYS B 1 36 ? -16.766 9.578 4.984 1 97.5 36 CYS B C 1
ATOM 734 O O . CYS B 1 36 ? -17.719 9.906 5.688 1 97.5 36 CYS B O 1
ATOM 736 N N . GLN B 1 37 ? -16.109 10.484 4.242 1 97.06 37 GLN B N 1
ATOM 737 C CA . GLN B 1 37 ? -16.594 11.836 3.934 1 97.06 37 GLN B CA 1
ATOM 738 C C . GLN B 1 37 ? -16.516 12.734 5.164 1 97.06 37 GLN B C 1
ATOM 740 O O . GLN B 1 37 ? -17.328 13.648 5.312 1 97.06 37 GLN B O 1
ATOM 745 N N . GLN B 1 38 ? -15.609 12.422 6.047 1 97.81 38 GLN B N 1
ATOM 746 C CA . GLN B 1 38 ? -15.367 13.25 7.227 1 97.81 38 GLN B CA 1
ATOM 747 C C . GLN B 1 38 ? -14.062 14.023 7.094 1 97.81 38 GLN B C 1
ATOM 749 O O . GLN B 1 38 ? -13.078 13.516 6.547 1 97.81 38 GLN B O 1
ATOM 754 N N . VAL B 1 39 ? -14.039 15.273 7.574 1 97.31 39 VAL B N 1
ATOM 755 C CA . VAL B 1 39 ? -12.82 16.078 7.676 1 97.31 39 VAL B CA 1
ATOM 756 C C . VAL B 1 39 ? -12.023 15.648 8.906 1 97.31 39 VAL B C 1
ATOM 758 O O . VAL B 1 39 ? -12.555 15.633 10.023 1 97.31 39 VAL B O 1
ATOM 761 N N . LYS B 1 40 ? -10.797 15.328 8.75 1 97.31 40 LYS B N 1
ATOM 762 C CA . LYS B 1 40 ? -9.953 14.836 9.836 1 97.31 40 LYS B CA 1
ATOM 763 C C . LYS B 1 40 ? -8.617 15.57 9.867 1 97.31 40 LYS B C 1
ATOM 765 O O . LYS B 1 40 ? -8.211 16.172 8.867 1 97.31 40 LYS B O 1
ATOM 770 N N . PRO B 1 41 ? -7.977 15.562 11.086 1 97.5 41 PRO B N 1
ATOM 771 C CA . PRO B 1 41 ? -6.633 16.141 11.133 1 97.5 41 PRO B CA 1
ATOM 772 C C . PRO B 1 41 ? -5.672 15.484 10.148 1 97.5 41 PRO B C 1
ATOM 774 O O . PRO B 1 41 ? -5.82 14.297 9.836 1 97.5 41 PRO B O 1
ATOM 777 N N . ALA B 1 42 ? -4.715 16.141 9.555 1 96.25 42 ALA B N 1
ATOM 778 C CA . ALA B 1 42 ? -3.727 15.656 8.594 1 96.25 42 ALA B CA 1
ATOM 779 C C . ALA B 1 42 ? -3.064 14.367 9.07 1 96.25 42 ALA B C 1
ATOM 781 O O . ALA B 1 42 ? -2.732 13.5 8.266 1 96.25 42 ALA B O 1
ATOM 782 N N . THR B 1 43 ? -3.004 14.148 10.328 1 95.5 43 THR B N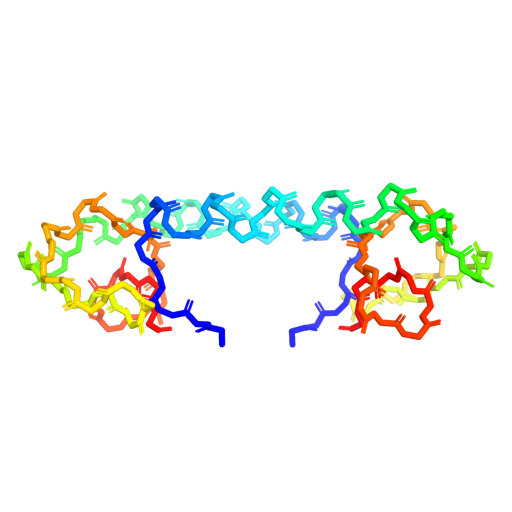 1
ATOM 783 C CA . THR B 1 43 ? -2.285 13.023 10.914 1 95.5 43 THR B CA 1
ATOM 784 C C . THR B 1 43 ? -3.062 11.727 10.719 1 95.5 43 THR B C 1
ATOM 786 O O . THR B 1 43 ? -2.523 10.641 10.922 1 95.5 43 THR B O 1
ATOM 789 N N . ALA B 1 44 ? -4.301 11.898 10.297 1 97.25 44 ALA B N 1
ATOM 790 C CA . ALA B 1 44 ? -5.148 10.727 10.094 1 97.25 44 ALA B CA 1
ATOM 791 C C . ALA B 1 44 ? -4.926 10.125 8.711 1 97.25 44 ALA B C 1
ATOM 793 O O . ALA B 1 44 ? -5.578 9.148 8.336 1 97.25 44 ALA B O 1
ATOM 794 N N . PHE B 1 45 ? -3.906 10.742 7.961 1 96.75 45 PHE B N 1
ATOM 795 C CA . PHE B 1 45 ? -3.658 10.289 6.598 1 96.75 45 PHE B CA 1
ATOM 796 C C . PHE B 1 45 ? -2.207 9.859 6.43 1 96.75 45 PHE B C 1
ATOM 798 O O . PHE B 1 45 ? -1.317 10.367 7.109 1 96.75 45 PHE B O 1
ATOM 805 N N . LYS B 1 46 ? -2.033 8.953 5.496 1 95.44 46 LYS B N 1
ATOM 806 C CA . LYS B 1 46 ? -0.69 8.43 5.246 1 95.44 46 LYS B CA 1
ATOM 807 C C . LYS B 1 46 ? 0.176 9.469 4.539 1 95.44 46 LYS B C 1
ATOM 809 O O . LYS B 1 46 ? -0.282 10.141 3.607 1 95.44 46 LYS B O 1
ATOM 814 N N . ARG B 1 47 ? 1.354 9.539 4.961 1 94.62 47 ARG B N 1
ATOM 815 C CA . ARG B 1 47 ? 2.312 10.469 4.375 1 94.62 47 ARG B CA 1
ATOM 816 C C . ARG B 1 47 ? 2.719 10.023 2.973 1 94.62 47 ARG B C 1
ATOM 818 O O . ARG B 1 47 ? 2.799 8.82 2.697 1 94.62 47 ARG B O 1
ATOM 825 N N . HIS B 1 48 ? 2.893 10.984 2.102 1 95.5 48 HIS B N 1
ATOM 826 C CA . HIS B 1 48 ? 3.389 10.766 0.747 1 95.5 48 HIS B CA 1
ATOM 827 C C . HIS B 1 48 ? 4.109 12 0.217 1 95.5 48 HIS B C 1
ATOM 829 O O . HIS B 1 48 ? 3.48 12.898 -0.351 1 95.5 48 HIS B O 1
ATOM 835 N N . ALA B 1 49 ? 5.387 11.961 0.385 1 95.5 49 ALA B N 1
ATOM 836 C CA . ALA B 1 49 ? 6.234 13.133 0.163 1 95.5 49 ALA B CA 1
ATOM 837 C C . ALA B 1 49 ? 6.152 13.602 -1.287 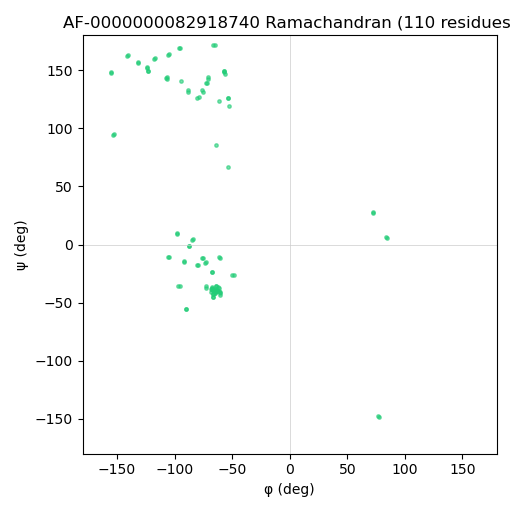1 95.5 49 ALA B C 1
ATOM 839 O O . ALA B 1 49 ? 6.543 14.727 -1.603 1 95.5 49 ALA B O 1
ATOM 840 N N . TYR B 1 50 ? 5.555 12.805 -2.15 1 94.44 50 TYR B N 1
ATOM 841 C CA . TYR B 1 50 ? 5.555 13.156 -3.568 1 94.44 50 TYR B CA 1
ATOM 842 C C . TYR B 1 50 ? 4.254 13.836 -3.963 1 94.44 50 TYR B C 1
ATOM 844 O O . TYR B 1 50 ? 3.971 14.016 -5.148 1 94.44 50 TYR B O 1
ATOM 852 N N . THR B 1 51 ? 3.498 14.156 -2.965 1 93.81 51 THR B N 1
ATOM 853 C CA . THR B 1 51 ? 2.275 14.914 -3.213 1 93.81 51 THR B CA 1
ATOM 854 C C . THR B 1 51 ? 2.439 16.359 -2.777 1 93.81 51 THR B C 1
ATOM 856 O O . THR B 1 51 ? 3.395 16.703 -2.074 1 93.81 51 THR B O 1
ATOM 859 N N . THR B 1 52 ? 1.574 17.219 -3.229 1 92.69 52 THR B N 1
ATOM 860 C CA . THR B 1 52 ? 1.648 18.641 -2.943 1 92.69 52 THR B CA 1
ATOM 861 C C . THR B 1 52 ? 1.393 18.922 -1.464 1 92.69 52 THR B C 1
ATOM 863 O O . THR B 1 52 ? 1.895 19.891 -0.911 1 92.69 52 THR B O 1
ATOM 866 N N . THR B 1 53 ? 0.7 18.031 -0.771 1 94.12 53 THR B N 1
ATOM 867 C CA . THR B 1 53 ? 0.318 18.281 0.616 1 94.12 53 THR B CA 1
ATOM 868 C C . THR B 1 53 ? 1.181 17.453 1.566 1 94.12 53 THR B C 1
ATOM 870 O O . THR B 1 53 ? 1.139 17.656 2.783 1 94.12 53 THR B O 1
ATOM 873 N N . GLY B 1 54 ? 1.934 16.516 0.977 1 94.81 54 GLY B N 1
ATOM 874 C CA . GLY B 1 54 ? 2.684 15.602 1.828 1 94.81 54 GLY B CA 1
ATOM 875 C C . GLY B 1 54 ? 1.862 14.414 2.307 1 94.81 54 GLY B C 1
ATOM 876 O O . GLY B 1 54 ? 2.303 13.656 3.172 1 94.81 54 GLY B O 1
ATOM 877 N N . LEU B 1 55 ? 0.586 14.328 1.755 1 94.62 55 LEU B N 1
ATOM 878 C CA . LEU B 1 55 ? -0.326 13.234 2.07 1 94.62 55 LEU B CA 1
ATOM 879 C C . LEU B 1 55 ? -0.763 12.508 0.802 1 94.62 55 LEU B C 1
ATOM 881 O O . LEU B 1 55 ? -0.776 13.094 -0.281 1 94.62 55 LEU B O 1
ATOM 885 N N . ILE B 1 56 ? -1.021 11.172 1.044 1 90.62 56 ILE B N 1
ATOM 886 C CA . ILE B 1 56 ? -1.577 10.453 -0.096 1 90.62 56 ILE B CA 1
ATOM 887 C C . ILE B 1 56 ? -2.814 11.18 -0.616 1 90.62 56 ILE B C 1
ATOM 889 O O . ILE B 1 56 ? -3.604 11.719 0.167 1 90.62 56 ILE B O 1
ATOM 893 N N . LEU B 1 57 ? -2.854 11.523 -1.969 1 81.75 57 LEU B N 1
ATOM 894 C CA . LEU B 1 57 ? -3.973 12.25 -2.559 1 81.75 57 LEU B CA 1
ATOM 895 C C . LEU B 1 57 ? -4.961 11.289 -3.213 1 81.75 57 LEU B C 1
ATOM 897 O O . LEU B 1 57 ? -4.574 10.203 -3.666 1 81.75 57 LEU B O 1
#

Sequence (114 aa):
LAYRCKVCRRQQHQKRKLANIAAGGPSVVEKECKRCQQVKPATAFKRHAYTTTGLILLAYRCKVCRRQQHQKRKLANIAAGGPSVVEKECKRCQQVKPATAFKRHAYTTTGLIL

Foldseek 3Di:
DDPDDPVVVVVVVVVQVVLLVVLDAFPDQWDADPPVRDIDGSVVFDAGNPDPGRGDD/DDDDDPVVVVVVVVVQVVLLVVLDAFPDQWDADPPVRDIDGSVVFDAGNPDPGRGDD